Protein AF-A0A0D7KKV6-F1 (afdb_monomer_lite)

pLDDT: mean 93.45, std 10.15, range [39.41, 98.5]

Sequence (80 aa):
MIHQSPICMPIEDIQFADEQFDVVISSLAFHYIESFDMICEKIYQSLEPKGVFLFSVEHPIFTSRNEQDWVYDEQGNILH

Radius of gyration: 18.07 Å; chains: 1; bounding box: 40×22×54 Å

Secondary structure (DSSP, 8-state):
---PPP----GGG----TT-EEEEEEES-GGG-S-HHHHHHHHHHHEEEEEEEEEE---HHHHTSSS-S--B-TTS-B--

Foldseek 3Di:
DDPDDDDDDDLLPDAAAFQQDLEDEEEADCVVPPDVPSSVVRVNRNHHVNRDYYYDHPDCVQVVDPVSDADADPVGDGDD

Structure (mmCIF, N/CA/C/O backbone):
data_AF-A0A0D7KKV6-F1
#
_entry.id   AF-A0A0D7KKV6-F1
#
loop_
_atom_site.group_PDB
_atom_site.id
_atom_site.type_symbol
_atom_site.label_atom_id
_atom_site.label_alt_id
_atom_site.label_comp_id
_atom_site.label_asym_id
_atom_site.label_entity_id
_atom_site.label_seq_id
_atom_site.pdbx_PDB_ins_code
_atom_site.Cartn_x
_atom_site.Cartn_y
_atom_site.Cartn_z
_atom_site.occupancy
_atom_site.B_iso_or_equiv
_atom_site.auth_seq_id
_atom_site.auth_comp_id
_atom_site.auth_asym_id
_atom_site.auth_atom_id
_atom_site.pdbx_PDB_model_num
ATOM 1 N N . MET A 1 1 ? 0.377 6.727 26.914 1.00 39.41 1 MET A N 1
ATOM 2 C CA . MET A 1 1 ? 1.501 6.158 26.140 1.00 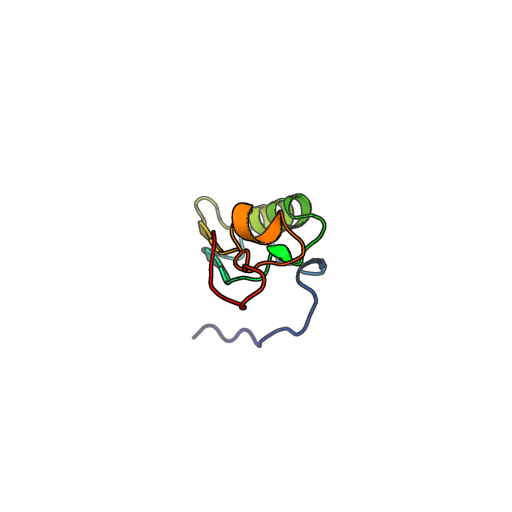39.41 1 MET A CA 1
ATOM 3 C C . MET A 1 1 ? 1.038 4.817 25.616 1.00 39.41 1 MET A C 1
ATOM 5 O O . MET A 1 1 ? 0.757 3.943 26.423 1.00 39.41 1 MET A O 1
ATOM 9 N N . ILE A 1 2 ? 0.857 4.690 24.305 1.00 51.91 2 ILE A N 1
ATOM 10 C CA . ILE A 1 2 ? 0.423 3.437 23.683 1.00 51.91 2 ILE A CA 1
ATOM 11 C C . ILE A 1 2 ? 1.679 2.568 23.554 1.00 51.91 2 ILE A C 1
ATOM 13 O O . ILE A 1 2 ? 2.500 2.793 22.672 1.00 51.91 2 ILE A O 1
ATOM 17 N N . HIS A 1 3 ? 1.889 1.644 24.490 1.00 51.88 3 HIS A N 1
ATOM 18 C CA . HIS A 1 3 ? 2.933 0.625 24.378 1.00 51.88 3 HIS A CA 1
ATOM 19 C C . HIS A 1 3 ? 2.343 -0.597 23.677 1.00 51.88 3 HIS A C 1
ATOM 21 O O . HIS A 1 3 ? 1.958 -1.565 24.325 1.00 51.88 3 HIS A O 1
ATOM 27 N N . GLN A 1 4 ? 2.258 -0.545 22.350 1.00 67.62 4 GLN A N 1
ATOM 28 C CA . GLN A 1 4 ? 2.232 -1.775 21.566 1.00 67.62 4 GLN A CA 1
ATOM 29 C C . GLN A 1 4 ? 3.643 -2.024 21.042 1.00 67.62 4 GLN A C 1
ATOM 31 O O . GLN A 1 4 ? 4.264 -1.141 20.449 1.00 67.62 4 GLN A O 1
ATOM 36 N N . SER A 1 5 ? 4.180 -3.203 21.345 1.00 83.88 5 SER A N 1
ATOM 37 C CA . SER A 1 5 ? 5.465 -3.643 20.808 1.00 83.88 5 SER A CA 1
ATOM 38 C C . SER A 1 5 ? 5.349 -3.829 19.293 1.00 83.88 5 SER A C 1
ATOM 40 O O . SER A 1 5 ? 4.299 -4.278 18.829 1.00 83.88 5 SER A O 1
ATOM 42 N N . PRO A 1 6 ? 6.403 -3.523 18.516 1.00 87.56 6 PRO A N 1
ATOM 43 C CA . PRO A 1 6 ? 6.403 -3.820 17.091 1.00 87.56 6 PRO A CA 1
ATOM 44 C C . PRO A 1 6 ? 6.241 -5.327 16.881 1.00 87.56 6 PRO A C 1
ATOM 46 O O . PRO A 1 6 ? 6.833 -6.132 17.605 1.00 87.56 6 PRO A O 1
ATOM 49 N N . ILE A 1 7 ? 5.440 -5.697 15.888 1.00 92.62 7 ILE A N 1
ATOM 50 C CA . ILE A 1 7 ? 5.201 -7.090 15.523 1.00 92.62 7 ILE A CA 1
ATOM 51 C C . ILE A 1 7 ? 5.988 -7.393 14.248 1.00 92.62 7 ILE A C 1
ATOM 53 O O . ILE A 1 7 ? 6.031 -6.576 13.333 1.00 92.62 7 ILE A O 1
ATOM 57 N N . CYS A 1 8 ? 6.630 -8.559 14.197 1.00 95.50 8 CYS A N 1
ATOM 58 C CA . CYS A 1 8 ? 7.322 -9.049 13.010 1.00 95.50 8 CYS A CA 1
ATOM 59 C C . CYS A 1 8 ? 6.462 -10.143 12.373 1.00 95.50 8 CYS A C 1
ATOM 61 O O . CYS A 1 8 ? 6.486 -11.287 12.827 1.00 95.50 8 CYS A O 1
ATOM 63 N N . MET A 1 9 ? 5.661 -9.773 11.376 1.00 95.50 9 MET A N 1
ATOM 64 C CA . MET A 1 9 ? 4.824 -10.698 10.610 1.00 95.50 9 MET A CA 1
ATOM 65 C C . MET A 1 9 ? 4.588 -10.169 9.186 1.00 95.50 9 MET A C 1
ATOM 67 O O . MET A 1 9 ? 4.690 -8.955 8.981 1.00 95.50 9 MET A O 1
ATOM 71 N N . PRO A 1 10 ? 4.260 -11.044 8.220 1.00 96.69 10 PRO A N 1
ATOM 72 C CA . PRO A 1 10 ? 3.729 -10.630 6.924 1.00 96.69 10 PRO A CA 1
ATOM 73 C C . PRO A 1 10 ? 2.444 -9.810 7.081 1.00 96.69 10 PRO A C 1
ATOM 75 O O . PRO A 1 10 ? 1.668 -10.022 8.015 1.00 96.69 10 PRO A O 1
ATOM 78 N N . ILE A 1 11 ? 2.197 -8.884 6.154 1.00 96.69 11 ILE A N 1
ATOM 79 C CA . ILE A 1 11 ? 0.980 -8.055 6.167 1.00 96.69 11 ILE A CA 1
ATOM 80 C C . ILE A 1 11 ? -0.251 -8.934 5.901 1.00 96.69 11 ILE A C 1
ATOM 82 O O . ILE A 1 11 ? -1.320 -8.715 6.461 1.00 96.69 11 ILE A O 1
ATOM 86 N N . GLU A 1 12 ? -0.086 -9.968 5.088 1.00 96.94 12 GLU A N 1
ATOM 87 C 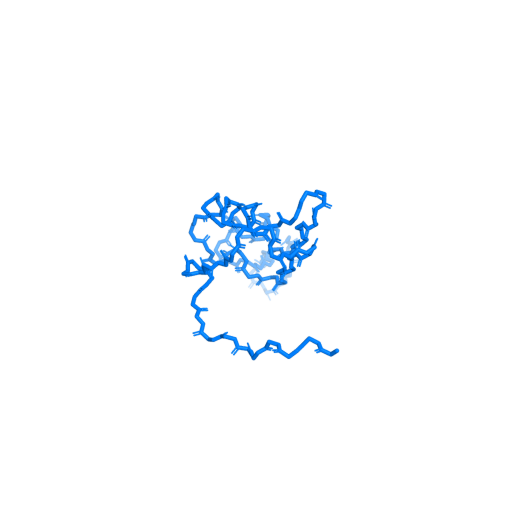CA . GLU A 1 12 ? -1.095 -10.959 4.732 1.00 96.94 12 GLU A CA 1
ATOM 88 C C . GLU A 1 12 ? -1.581 -11.760 5.937 1.00 96.94 12 GLU A C 1
ATOM 90 O O . GLU A 1 12 ? -2.716 -12.231 5.931 1.00 96.94 12 GLU A O 1
ATOM 95 N N . ASP A 1 13 ? -0.773 -11.851 6.993 1.00 96.62 13 ASP A N 1
ATOM 96 C CA . ASP A 1 13 ? -1.064 -12.631 8.194 1.00 96.62 13 ASP A CA 1
ATOM 97 C C . ASP A 1 13 ? -1.643 -11.784 9.333 1.00 96.62 13 ASP A C 1
ATOM 99 O O . ASP A 1 13 ? -1.970 -12.327 10.391 1.00 96.62 13 ASP A O 1
ATOM 103 N N . ILE A 1 14 ? -1.825 -10.470 9.133 1.00 94.81 14 ILE A N 1
ATOM 104 C CA . ILE A 1 14 ? -2.376 -9.610 10.182 1.00 94.81 14 ILE A CA 1
ATOM 105 C C . ILE A 1 14 ? -3.756 -10.099 10.616 1.00 94.81 14 ILE A C 1
ATOM 107 O O . ILE A 1 14 ? -4.616 -10.456 9.798 1.00 94.81 14 ILE A O 1
ATOM 111 N N . GLN A 1 15 ? -3.943 -10.092 11.931 1.00 94.06 15 GLN A N 1
ATOM 112 C CA . GLN A 1 15 ? -5.199 -10.351 12.613 1.00 94.06 15 GLN A CA 1
ATOM 113 C C . GLN A 1 15 ? -5.256 -9.428 13.825 1.00 94.06 15 GLN A C 1
ATOM 115 O O . GLN A 1 15 ? -4.459 -9.546 14.757 1.00 94.06 15 GLN A O 1
ATOM 120 N N . PHE A 1 16 ? -6.183 -8.484 13.773 1.00 95.00 16 PHE A N 1
ATOM 121 C CA . PHE A 1 16 ? -6.421 -7.490 14.809 1.00 95.00 16 PHE A CA 1
ATOM 122 C C . PHE A 1 16 ? -7.840 -7.655 15.343 1.00 95.00 16 PHE A C 1
ATOM 124 O O . PHE A 1 16 ? -8.660 -8.323 14.715 1.00 95.00 16 PHE A O 1
ATOM 131 N N . ALA A 1 17 ? -8.111 -7.097 16.520 1.00 96.50 17 ALA A N 1
ATOM 132 C CA . ALA A 1 17 ? -9.476 -7.085 17.027 1.00 96.50 17 ALA A CA 1
ATOM 133 C C . ALA A 1 17 ? -10.339 -6.142 16.175 1.00 96.50 17 ALA A C 1
ATOM 135 O O . ALA A 1 17 ? -9.821 -5.181 15.598 1.00 96.50 17 ALA A O 1
ATOM 136 N N . ASP A 1 18 ? -11.640 -6.414 16.122 1.00 97.88 18 ASP A N 1
ATOM 137 C CA . ASP A 1 18 ? -12.595 -5.517 15.477 1.00 97.88 18 ASP A CA 1
ATOM 138 C C . ASP A 1 18 ? -12.565 -4.142 16.153 1.00 97.88 18 ASP A C 1
ATOM 140 O O . ASP A 1 18 ? -12.412 -4.059 17.377 1.00 97.88 18 ASP A O 1
ATOM 144 N N . GLU A 1 19 ? -12.720 -3.078 15.360 1.00 97.94 19 GLU A N 1
ATOM 145 C CA . GLU A 1 19 ? -12.814 -1.696 15.858 1.00 97.94 19 GLU A CA 1
ATOM 146 C C . GLU A 1 19 ? -11.647 -1.314 16.801 1.00 97.94 19 GLU A C 1
ATOM 148 O O . 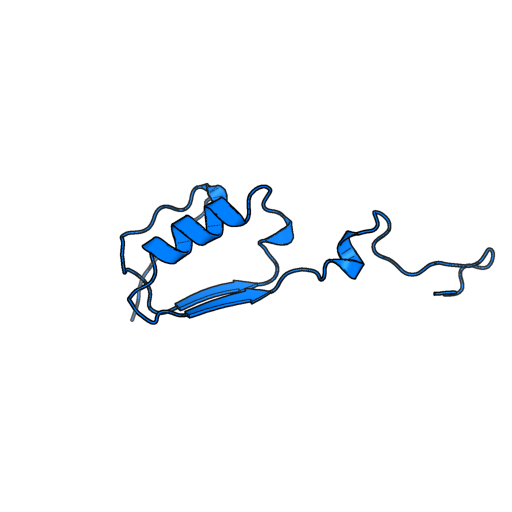GLU A 1 19 ? -11.824 -0.656 17.821 1.00 97.94 19 GLU A O 1
ATOM 153 N N . GLN A 1 20 ? -10.429 -1.775 16.495 1.00 96.62 20 GLN A N 1
ATOM 154 C CA . GLN A 1 20 ? -9.243 -1.570 17.330 1.00 96.62 20 GLN A CA 1
ATOM 155 C C . GLN A 1 20 ? -8.517 -0.245 17.051 1.00 96.62 20 GLN A C 1
ATOM 157 O O . GLN A 1 20 ? -7.786 0.248 17.918 1.00 96.62 20 GLN A O 1
ATOM 162 N N . PHE A 1 21 ? -8.642 0.295 15.838 1.00 97.25 21 PHE A N 1
ATOM 163 C CA . PHE A 1 21 ? -7.854 1.439 15.390 1.00 97.25 21 PHE A CA 1
ATOM 164 C C . PHE A 1 21 ? -8.724 2.572 14.849 1.00 97.25 21 PHE A C 1
ATOM 166 O O . PHE A 1 21 ? -9.594 2.363 14.007 1.00 97.25 21 PHE A O 1
ATOM 173 N N . ASP A 1 22 ? -8.393 3.805 15.229 1.00 98.38 22 ASP A N 1
ATOM 174 C CA . ASP A 1 22 ? -8.914 5.007 14.570 1.00 98.38 22 ASP A CA 1
ATOM 175 C C . ASP A 1 22 ? -8.296 5.212 13.177 1.00 98.38 22 ASP A C 1
ATOM 177 O O . ASP A 1 22 ? -8.917 5.778 12.276 1.00 98.38 22 ASP A O 1
ATOM 181 N N . VAL A 1 23 ? -7.028 4.816 13.010 1.00 98.19 23 VAL A N 1
ATOM 182 C CA . VAL A 1 23 ? -6.243 5.062 11.795 1.00 98.19 23 VAL A CA 1
ATOM 183 C C . VAL A 1 23 ? -5.316 3.887 11.501 1.00 98.19 23 VAL A C 1
ATOM 185 O O . VAL A 1 23 ? -4.548 3.463 12.363 1.00 98.19 23 VAL A O 1
ATOM 188 N N . VAL A 1 24 ? -5.316 3.435 10.247 1.00 98.12 24 VAL A N 1
ATOM 189 C CA . VAL A 1 24 ? -4.331 2.493 9.700 1.00 98.12 24 VAL A CA 1
ATOM 190 C C . VAL A 1 24 ? -3.527 3.197 8.608 1.00 98.12 24 VAL A C 1
ATOM 192 O O . VAL A 1 24 ? -4.099 3.783 7.686 1.00 98.12 24 VAL A O 1
ATOM 195 N N . ILE A 1 25 ? -2.194 3.147 8.716 1.00 98.19 25 ILE A N 1
ATOM 196 C CA . ILE A 1 25 ? -1.262 3.789 7.780 1.00 98.19 25 ILE A CA 1
ATOM 197 C C . ILE A 1 25 ? -0.323 2.749 7.174 1.00 98.19 25 ILE A C 1
ATOM 199 O O . ILE A 1 25 ? 0.275 1.958 7.899 1.00 98.19 25 ILE A O 1
ATOM 203 N N . SER A 1 26 ? -0.145 2.795 5.854 1.00 97.94 26 SER A N 1
ATOM 204 C CA . SER A 1 26 ? 0.846 1.985 5.136 1.00 97.94 26 SER A CA 1
ATOM 205 C C . SER A 1 26 ? 1.606 2.835 4.121 1.00 97.94 26 SER A C 1
ATOM 207 O O . SER A 1 26 ? 1.003 3.502 3.284 1.00 97.94 26 SER A O 1
ATOM 209 N N . SER A 1 27 ? 2.936 2.832 4.191 1.00 98.00 27 SER A N 1
ATOM 210 C CA . SER A 1 27 ? 3.780 3.607 3.279 1.00 98.00 27 SER A CA 1
ATOM 211 C C . SER A 1 27 ? 4.527 2.678 2.337 1.00 98.00 27 SER A C 1
ATOM 213 O O . SER A 1 27 ? 5.421 1.965 2.783 1.00 98.00 27 SER A O 1
ATOM 215 N N . LEU A 1 28 ? 4.193 2.732 1.044 1.00 97.31 28 LEU A N 1
ATOM 216 C CA . LEU A 1 28 ? 4.882 2.015 -0.034 1.00 97.31 28 LEU A CA 1
ATOM 217 C C . LEU A 1 28 ? 5.072 0.509 0.240 1.00 97.31 28 LEU A C 1
ATOM 219 O O . LEU A 1 28 ? 6.148 -0.027 0.002 1.00 97.31 28 LEU A O 1
ATOM 223 N N . ALA A 1 29 ? 4.026 -0.173 0.717 1.00 97.62 29 ALA A N 1
ATOM 224 C CA . ALA A 1 29 ? 4.093 -1.611 1.008 1.00 97.62 29 ALA A CA 1
ATOM 225 C C . ALA A 1 29 ? 3.096 -2.463 0.204 1.00 97.62 29 ALA A C 1
ATOM 227 O O . ALA A 1 29 ? 3.418 -3.574 -0.202 1.00 97.62 29 ALA A O 1
ATOM 228 N N . PHE A 1 30 ? 1.883 -1.969 -0.068 1.00 97.25 30 PHE A N 1
ATOM 229 C CA . PHE A 1 30 ? 0.828 -2.831 -0.624 1.00 97.25 30 PHE A CA 1
ATOM 230 C C . PHE A 1 30 ? 1.035 -3.275 -2.074 1.00 97.25 30 PHE A C 1
ATOM 232 O O . PHE A 1 30 ? 0.432 -4.257 -2.479 1.00 97.25 30 PHE A O 1
ATOM 239 N N . HIS A 1 31 ? 1.898 -2.612 -2.846 1.00 95.19 31 HIS A N 1
ATOM 240 C CA . HIS A 1 31 ? 2.217 -3.047 -4.213 1.00 95.19 31 HIS A CA 1
ATOM 241 C C . HIS A 1 31 ? 3.044 -4.346 -4.262 1.00 95.19 31 HIS A C 1
ATOM 243 O O . HIS A 1 31 ? 3.237 -4.892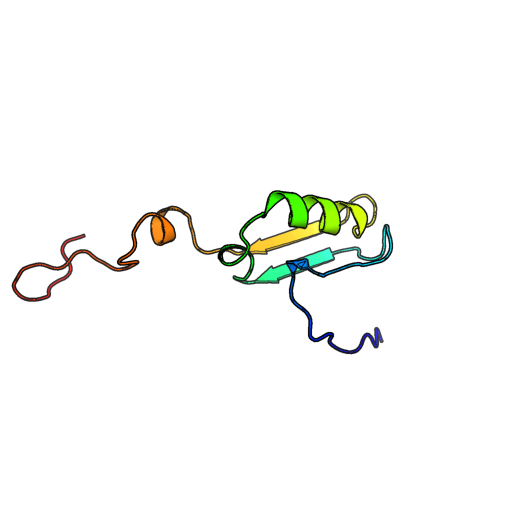 -5.342 1.00 95.19 31 HIS A O 1
ATOM 249 N N . TYR A 1 32 ? 3.494 -4.859 -3.112 1.00 95.56 32 TYR A N 1
ATOM 250 C CA . TYR A 1 32 ? 4.077 -6.198 -2.985 1.00 95.56 32 TYR A CA 1
ATOM 251 C C . TYR A 1 32 ? 3.046 -7.284 -2.647 1.00 95.56 32 TYR A C 1
ATOM 253 O O . TYR A 1 32 ? 3.372 -8.465 -2.722 1.00 95.56 32 TYR A O 1
ATOM 261 N N . ILE A 1 33 ? 1.826 -6.903 -2.255 1.00 96.62 33 ILE A N 1
ATOM 262 C CA . ILE A 1 33 ? 0.789 -7.838 -1.818 1.00 96.62 33 ILE A CA 1
ATOM 263 C C . ILE A 1 33 ? 0.001 -8.325 -3.029 1.00 96.62 33 ILE A C 1
ATOM 265 O O . ILE A 1 33 ? -0.488 -7.525 -3.824 1.00 96.62 33 ILE A O 1
ATOM 269 N N . GLU A 1 34 ? -0.167 -9.640 -3.134 1.00 96.12 34 GLU A N 1
ATOM 270 C CA . GLU A 1 34 ? -0.893 -10.262 -4.245 1.00 96.12 34 GLU A CA 1
ATOM 271 C C . GLU A 1 34 ? -2.391 -9.903 -4.243 1.00 96.12 34 GLU A C 1
ATOM 273 O O . GLU A 1 34 ? -2.952 -9.542 -5.275 1.00 96.12 34 GLU A O 1
ATOM 278 N N . SER A 1 35 ? -3.039 -9.963 -3.075 1.00 96.94 35 SER A N 1
ATOM 279 C CA . SER A 1 35 ? -4.480 -9.735 -2.899 1.00 96.94 35 SER A CA 1
ATOM 280 C C . SER A 1 35 ? -4.725 -8.501 -2.029 1.00 96.94 35 SER A C 1
ATOM 282 O O . SER A 1 35 ? -4.764 -8.561 -0.800 1.00 96.94 35 SER A O 1
ATOM 284 N N . PHE A 1 36 ? -4.859 -7.344 -2.679 1.00 96.62 36 PHE A N 1
ATOM 285 C CA . PHE A 1 36 ? -5.142 -6.078 -1.996 1.00 96.62 36 PHE A CA 1
ATOM 286 C C . PHE A 1 36 ? -6.557 -6.033 -1.394 1.00 96.62 36 PHE A C 1
ATOM 288 O O . PHE A 1 36 ? -6.758 -5.449 -0.332 1.00 96.62 36 PHE A O 1
ATOM 295 N N . ASP A 1 37 ? -7.524 -6.693 -2.032 1.00 97.81 37 ASP A N 1
ATOM 296 C CA . ASP A 1 37 ? -8.903 -6.836 -1.557 1.00 97.81 37 ASP A CA 1
ATOM 297 C C . ASP A 1 37 ? -8.980 -7.526 -0.188 1.00 97.81 37 ASP A C 1
ATOM 299 O O . ASP A 1 37 ? -9.614 -6.995 0.725 1.00 97.81 37 ASP A O 1
ATOM 303 N N . MET A 1 38 ? -8.249 -8.629 0.000 1.00 97.44 38 MET A N 1
ATOM 304 C CA . MET A 1 38 ? -8.173 -9.333 1.286 1.00 97.44 38 MET A CA 1
ATOM 305 C C . MET A 1 38 ? -7.600 -8.443 2.399 1.00 97.44 38 MET A C 1
ATOM 307 O O . MET A 1 38 ? -8.083 -8.464 3.533 1.00 97.44 38 MET A O 1
ATOM 311 N N . ILE A 1 39 ? -6.612 -7.600 2.080 1.00 97.81 39 ILE A N 1
ATOM 312 C CA . ILE A 1 39 ? -6.070 -6.626 3.036 1.00 97.81 39 ILE A CA 1
ATOM 313 C C . ILE A 1 39 ? -7.092 -5.533 3.362 1.00 97.81 39 ILE A C 1
ATOM 315 O O . ILE A 1 39 ? -7.241 -5.172 4.531 1.00 97.81 39 ILE A O 1
ATOM 319 N N . CYS A 1 40 ? -7.822 -5.022 2.366 1.00 97.81 40 CYS A N 1
ATOM 320 C CA . CYS A 1 40 ? -8.879 -4.038 2.591 1.00 97.81 40 CYS A CA 1
ATOM 321 C C . CYS A 1 40 ? -9.963 -4.562 3.537 1.00 97.81 40 CYS A C 1
ATOM 323 O O . CYS A 1 40 ? -10.388 -3.820 4.420 1.00 97.81 40 CYS A O 1
ATOM 325 N N . GLU A 1 41 ? -10.382 -5.820 3.395 1.00 97.81 41 GLU A N 1
ATOM 326 C CA . GLU A 1 41 ? -11.378 -6.436 4.279 1.00 97.81 41 GLU A CA 1
ATOM 327 C C . GLU A 1 41 ? -10.885 -6.524 5.728 1.00 97.81 41 GLU A C 1
ATOM 329 O O . GLU A 1 41 ? -11.589 -6.106 6.649 1.00 97.81 41 GLU A O 1
ATOM 334 N N . LYS A 1 42 ? -9.648 -6.994 5.934 1.00 97.75 42 LYS A N 1
ATOM 335 C CA . LYS A 1 42 ? -9.032 -7.086 7.268 1.00 97.75 42 LYS A CA 1
ATOM 336 C C . LYS A 1 42 ? -8.882 -5.724 7.941 1.00 97.75 42 LYS A C 1
ATOM 338 O O . LYS A 1 42 ? -9.150 -5.589 9.131 1.00 97.75 42 LYS A O 1
ATOM 343 N N . ILE A 1 43 ? -8.451 -4.714 7.184 1.00 97.94 43 ILE A N 1
ATOM 344 C CA . ILE A 1 43 ? -8.297 -3.344 7.690 1.00 97.94 43 ILE A CA 1
ATOM 345 C C . ILE A 1 43 ? -9.659 -2.717 7.982 1.00 97.94 43 ILE A C 1
ATOM 347 O O . ILE A 1 43 ? -9.809 -2.026 8.981 1.00 97.94 43 ILE A O 1
ATOM 351 N N . TYR A 1 44 ? -10.662 -2.966 7.140 1.00 98.00 44 TYR A N 1
ATOM 352 C CA . TYR A 1 44 ? -12.013 -2.469 7.376 1.00 98.00 44 TYR A CA 1
ATOM 353 C C . TYR A 1 44 ? -12.594 -3.000 8.692 1.00 98.00 44 TYR A C 1
ATOM 355 O O . TYR A 1 44 ? -13.194 -2.229 9.432 1.00 98.00 44 TYR A O 1
ATOM 363 N N . GLN A 1 45 ? -12.380 -4.281 9.006 1.00 98.06 45 GLN A N 1
ATOM 364 C CA . GLN A 1 45 ? -12.824 -4.882 10.271 1.00 98.06 45 GLN A CA 1
ATOM 365 C C . GLN A 1 45 ? -12.098 -4.293 11.486 1.00 98.06 45 GLN A C 1
ATOM 367 O O . GLN A 1 45 ? -12.719 -4.041 12.515 1.00 98.06 45 GLN A O 1
ATOM 372 N N . SER A 1 46 ? -10.792 -4.034 11.367 1.00 97.94 46 SER A N 1
ATOM 373 C CA . SER A 1 46 ? -9.996 -3.508 12.480 1.00 97.94 46 SER A CA 1
ATOM 374 C C . SER A 1 46 ? -10.170 -2.007 12.727 1.00 97.94 46 SER A C 1
ATOM 376 O O . SER A 1 46 ? -9.700 -1.506 13.750 1.00 97.94 46 SER A O 1
ATOM 378 N N . LEU A 1 47 ? -10.826 -1.279 11.819 1.00 98.44 47 LEU A N 1
ATOM 379 C CA . LEU A 1 47 ? -11.098 0.148 11.966 1.00 98.44 47 LEU A CA 1
ATOM 380 C C . LEU A 1 47 ? -12.383 0.401 12.756 1.00 98.44 47 LEU A C 1
ATOM 382 O O . LEU A 1 47 ? -13.419 -0.212 12.508 1.00 98.44 47 LEU A O 1
ATOM 386 N N . GLU A 1 48 ? -12.337 1.375 13.663 1.00 98.31 48 GLU A N 1
ATOM 387 C CA . GLU A 1 48 ? -13.544 1.922 14.287 1.00 98.31 48 GLU A CA 1
ATOM 388 C C . GLU A 1 48 ? -14.466 2.585 13.237 1.00 98.31 48 GLU A C 1
ATOM 390 O O . GLU A 1 48 ? -14.005 3.031 12.175 1.00 98.31 48 GLU A O 1
ATOM 395 N N . PRO A 1 49 ? -15.778 2.743 13.508 1.00 97.69 49 PRO A N 1
ATOM 396 C CA . PRO A 1 49 ? -16.660 3.516 12.643 1.00 97.69 49 PRO A CA 1
ATOM 397 C C . PRO A 1 49 ? -16.125 4.936 12.401 1.00 97.69 49 PRO A C 1
ATOM 399 O O . PRO A 1 49 ? -15.938 5.710 13.336 1.00 97.69 49 PRO A O 1
ATOM 402 N N . LYS A 1 50 ? -15.976 5.317 11.123 1.00 97.19 50 LYS A N 1
ATOM 403 C CA . LYS A 1 50 ? -15.338 6.574 10.655 1.00 97.19 50 LYS A CA 1
ATOM 404 C C . LYS A 1 50 ? -13.810 6.617 10.801 1.00 97.19 50 LYS A C 1
ATOM 406 O O . LYS A 1 50 ? -13.229 7.689 10.614 1.00 97.19 50 LYS A O 1
ATOM 411 N N . GLY A 1 51 ? -13.177 5.483 11.080 1.00 98.12 51 GLY A N 1
ATOM 412 C CA . GLY A 1 51 ? -11.732 5.340 11.033 1.00 98.12 51 GLY A CA 1
ATOM 413 C C . GLY A 1 51 ? -11.162 5.618 9.639 1.00 98.12 51 GLY A C 1
ATOM 414 O O . GLY A 1 51 ? -11.865 5.579 8.623 1.00 98.12 51 GLY A O 1
ATOM 415 N N . VAL A 1 52 ? -9.872 5.938 9.594 1.00 98.50 52 VAL A N 1
ATOM 416 C CA . VAL A 1 52 ? -9.178 6.353 8.372 1.00 98.50 52 VAL A CA 1
ATOM 417 C C . VAL A 1 52 ? -8.186 5.287 7.939 1.00 98.50 52 VAL A C 1
ATOM 419 O O . VAL A 1 52 ? -7.258 4.943 8.665 1.00 98.50 52 VAL A O 1
ATOM 422 N N . PHE A 1 53 ? -8.327 4.836 6.697 1.00 98.38 53 PHE A N 1
ATOM 423 C CA . PHE A 1 53 ? -7.301 4.058 6.021 1.00 98.38 53 PHE A CA 1
ATOM 424 C C . PHE A 1 53 ? -6.530 4.957 5.049 1.00 98.38 53 PHE A C 1
ATOM 426 O O . PHE A 1 53 ? -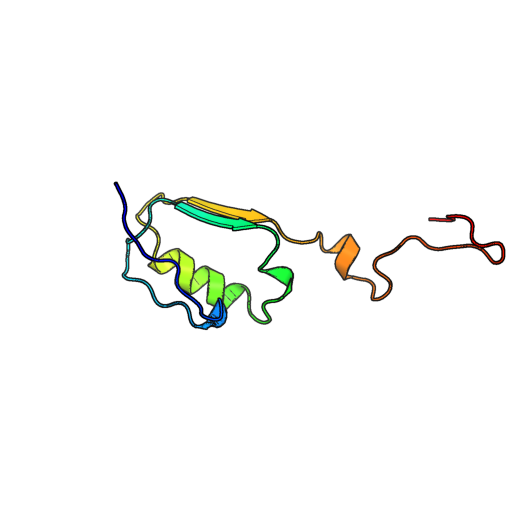7.094 5.434 4.063 1.00 98.38 53 PHE A O 1
ATOM 433 N N . LEU A 1 54 ? -5.249 5.207 5.331 1.00 98.50 54 LEU A N 1
ATOM 434 C CA . LEU A 1 54 ? -4.375 6.042 4.505 1.00 98.50 54 LEU A CA 1
ATOM 435 C C . LEU A 1 54 ? -3.168 5.235 4.035 1.00 98.50 54 LEU A C 1
ATOM 437 O O . LEU A 1 54 ? -2.415 4.701 4.847 1.00 98.50 54 LEU A O 1
ATOM 441 N N . PHE A 1 55 ? -2.935 5.184 2.727 1.00 98.38 55 PHE A N 1
ATOM 442 C CA . PHE A 1 55 ? -1.787 4.459 2.202 1.00 98.38 55 PHE A CA 1
ATOM 443 C C . PHE A 1 55 ? -1.178 5.094 0.957 1.00 98.38 55 PHE A C 1
ATOM 445 O O . PHE A 1 55 ? -1.828 5.850 0.236 1.00 98.38 55 PHE A O 1
ATOM 452 N N . SER A 1 56 ? 0.083 4.753 0.708 1.00 98.44 56 SER A N 1
ATOM 453 C CA . SER A 1 56 ? 0.789 5.038 -0.539 1.00 98.44 56 SER A CA 1
ATOM 454 C C . SER A 1 56 ? 1.284 3.745 -1.185 1.00 98.44 56 SER A C 1
ATOM 456 O O . SER A 1 56 ? 1.650 2.782 -0.508 1.00 98.44 56 SER A O 1
ATOM 458 N N . VAL A 1 57 ? 1.301 3.731 -2.515 1.00 98.12 57 VAL A N 1
ATOM 459 C CA . VAL A 1 57 ? 1.831 2.645 -3.347 1.00 98.12 57 VAL A CA 1
ATOM 460 C C . VAL A 1 57 ? 2.590 3.237 -4.525 1.00 98.12 57 VAL A C 1
ATOM 462 O O . VAL A 1 57 ? 2.411 4.413 -4.849 1.00 98.12 57 VAL A O 1
ATOM 465 N N . GLU A 1 58 ? 3.411 2.425 -5.183 1.00 97.12 58 GLU A N 1
ATOM 466 C CA . GLU A 1 58 ? 3.906 2.784 -6.504 1.00 97.12 58 GLU A CA 1
ATOM 467 C C . GLU A 1 58 ? 2.735 2.965 -7.474 1.00 97.12 58 GLU A C 1
ATOM 469 O O . GLU A 1 58 ? 1.751 2.221 -7.458 1.00 97.12 58 GLU A O 1
ATOM 474 N N . HIS A 1 59 ? 2.820 4.005 -8.301 1.00 96.00 59 HIS A N 1
ATOM 475 C CA . HIS A 1 59 ? 1.753 4.331 -9.234 1.00 96.00 59 HIS A CA 1
ATOM 476 C C . HIS A 1 59 ? 1.661 3.247 -10.326 1.00 96.00 59 HIS A C 1
ATOM 478 O O . HIS A 1 59 ? 2.702 2.873 -10.863 1.00 96.00 59 HIS A O 1
ATOM 484 N N . PRO A 1 60 ? 0.461 2.807 -10.759 1.00 95.19 60 PRO A N 1
ATOM 485 C CA . PRO A 1 60 ? 0.322 1.760 -11.780 1.00 95.19 60 PRO A CA 1
ATOM 486 C C . PRO A 1 60 ? 1.057 2.036 -13.098 1.00 95.19 60 PRO A C 1
ATOM 488 O O . PRO A 1 60 ? 1.480 1.110 -13.776 1.00 95.19 60 PRO A O 1
ATOM 491 N N . ILE A 1 61 ? 1.251 3.308 -13.466 1.00 95.06 61 ILE A N 1
ATOM 492 C CA . ILE A 1 61 ? 2.093 3.679 -14.622 1.00 95.06 61 ILE A CA 1
ATOM 493 C C . ILE A 1 61 ? 3.523 3.153 -14.450 1.00 95.06 61 ILE A C 1
ATOM 495 O O . ILE A 1 61 ? 4.075 2.594 -15.392 1.00 95.06 61 ILE A O 1
ATOM 499 N N . PHE A 1 62 ? 4.095 3.301 -13.256 1.00 92.94 62 PHE A N 1
ATOM 500 C CA . PHE A 1 62 ? 5.453 2.867 -12.951 1.00 92.94 62 PHE A CA 1
ATOM 501 C C . PHE A 1 62 ? 5.567 1.339 -12.979 1.00 92.94 62 PHE A C 1
ATOM 503 O O . PHE A 1 62 ? 6.455 0.803 -13.630 1.00 92.94 62 PHE A O 1
ATOM 510 N N . THR A 1 63 ? 4.610 0.634 -12.371 1.00 93.56 63 THR A N 1
ATOM 511 C CA . THR A 1 63 ? 4.642 -0.834 -12.246 1.00 93.56 63 THR A CA 1
ATOM 512 C C . THR A 1 63 ? 4.111 -1.588 -13.465 1.00 93.56 63 THR A C 1
ATOM 514 O O . THR A 1 63 ? 4.300 -2.797 -13.566 1.00 93.56 63 THR A O 1
ATOM 517 N N . SER A 1 64 ? 3.473 -0.903 -14.420 1.00 93.62 64 SER A N 1
ATOM 518 C CA . SER A 1 64 ? 2.961 -1.523 -15.654 1.00 93.62 64 SER A CA 1
ATOM 519 C C . SER A 1 64 ? 4.050 -2.081 -16.575 1.00 93.62 64 SER A C 1
ATOM 521 O O . SER A 1 64 ? 3.753 -2.875 -17.470 1.00 93.62 64 SER A O 1
ATOM 523 N N . ARG A 1 65 ? 5.302 -1.658 -16.374 1.00 91.69 65 ARG A N 1
ATOM 524 C CA . ARG A 1 65 ? 6.469 -2.065 -17.156 1.00 91.69 65 ARG A CA 1
ATOM 525 C C . ARG A 1 65 ? 7.497 -2.726 -16.253 1.00 91.69 65 ARG A C 1
ATOM 527 O O . ARG A 1 65 ? 7.743 -2.256 -15.149 1.00 91.69 65 ARG A O 1
ATOM 534 N N . ASN A 1 66 ? 8.157 -3.761 -16.763 1.00 88.06 66 ASN A N 1
ATOM 535 C CA . ASN A 1 66 ? 9.209 -4.449 -16.016 1.00 88.06 66 ASN A CA 1
ATOM 536 C C . ASN A 1 66 ? 10.462 -3.588 -15.834 1.00 88.06 66 ASN A C 1
ATOM 538 O O . ASN A 1 66 ? 11.188 -3.789 -14.869 1.00 88.06 66 ASN A O 1
ATOM 542 N N . GLU A 1 67 ? 10.734 -2.658 -16.757 1.00 91.62 67 GLU A N 1
ATOM 543 C CA . GLU A 1 67 ? 11.942 -1.830 -16.682 1.00 91.62 67 GLU A CA 1
ATOM 544 C C . GLU A 1 67 ? 11.876 -0.814 -15.540 1.00 91.62 67 GLU A C 1
ATOM 546 O O . GLU A 1 67 ? 12.913 -0.502 -14.968 1.00 91.62 67 GLU A O 1
ATOM 551 N N . GLN A 1 68 ? 10.670 -0.316 -15.224 1.00 90.88 68 GLN A N 1
ATOM 552 C CA . GLN A 1 68 ? 10.429 0.705 -14.193 1.00 90.88 68 GLN A CA 1
ATOM 553 C C . GLN A 1 68 ? 11.395 1.902 -14.276 1.00 90.88 68 GLN A C 1
ATOM 555 O O . GLN A 1 68 ? 11.814 2.475 -13.274 1.00 90.88 68 GLN A O 1
ATOM 560 N N . ASP A 1 69 ? 11.764 2.273 -15.498 1.00 92.62 69 ASP A N 1
ATOM 561 C CA . ASP A 1 69 ? 12.754 3.301 -15.785 1.00 92.62 69 ASP A CA 1
ATOM 562 C C . ASP A 1 69 ? 12.383 4.017 -17.090 1.00 92.62 69 ASP A C 1
ATOM 564 O O . ASP A 1 69 ? 11.461 3.618 -17.821 1.00 92.62 69 ASP A O 1
ATOM 568 N N . TRP A 1 70 ? 13.111 5.087 -17.377 1.00 92.38 70 TRP A N 1
ATOM 569 C CA . TRP A 1 70 ? 13.059 5.799 -18.641 1.00 92.38 70 TRP A CA 1
ATOM 570 C C . TRP A 1 70 ? 13.403 4.873 -19.817 1.00 92.38 70 TRP A C 1
ATOM 572 O O . TRP A 1 70 ? 14.090 3.857 -19.695 1.00 92.38 70 TRP A O 1
ATOM 582 N N . VAL A 1 71 ? 12.918 5.228 -20.998 1.00 91.00 71 VAL A N 1
ATOM 583 C CA . VAL A 1 71 ? 13.372 4.656 -22.265 1.00 91.00 71 VAL A CA 1
ATOM 584 C C . VAL A 1 71 ? 14.633 5.396 -22.682 1.00 91.00 71 VAL A C 1
ATOM 586 O O . VAL A 1 71 ? 14.629 6.623 -22.739 1.00 91.00 71 VAL A O 1
ATOM 589 N N . TYR A 1 72 ? 15.692 4.661 -23.016 1.00 94.62 72 TYR A N 1
ATOM 590 C CA . TYR A 1 72 ? 16.971 5.236 -23.428 1.00 94.62 72 TYR A CA 1
ATOM 591 C C . TYR A 1 72 ? 17.250 4.999 -24.919 1.00 94.62 72 TYR A C 1
ATOM 593 O O . TYR A 1 72 ? 16.828 3.985 -25.480 1.00 94.62 72 TYR A O 1
ATOM 601 N N . ASP A 1 73 ? 17.956 5.933 -25.561 1.00 94.88 73 ASP A N 1
ATOM 602 C CA . ASP A 1 73 ? 18.473 5.769 -26.926 1.00 94.88 73 ASP A CA 1
ATOM 603 C C . ASP A 1 73 ? 19.746 4.894 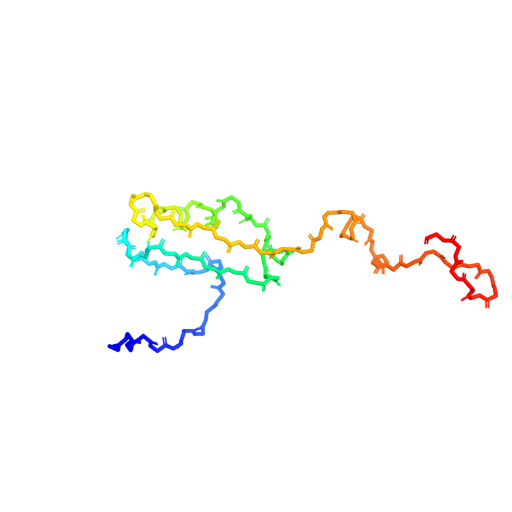-26.975 1.00 94.88 73 ASP A C 1
ATOM 605 O O . ASP A 1 73 ? 20.270 4.448 -25.952 1.00 94.88 73 ASP A O 1
ATOM 609 N N . GLU A 1 74 ? 20.277 4.646 -28.178 1.00 95.31 74 GLU A N 1
ATOM 610 C CA . GLU A 1 74 ? 21.500 3.847 -28.378 1.00 95.31 74 GLU A CA 1
ATOM 611 C C . GLU A 1 74 ? 22.762 4.472 -27.748 1.00 95.31 74 GLU A C 1
ATOM 613 O O . GLU A 1 74 ? 23.772 3.787 -27.579 1.00 95.31 74 GLU A O 1
ATOM 618 N N . GLN A 1 75 ? 22.730 5.765 -27.415 1.00 95.88 75 GLN A N 1
ATOM 619 C CA . GLN A 1 75 ? 23.818 6.484 -26.751 1.00 95.88 75 GLN A CA 1
ATOM 620 C C . GLN A 1 75 ? 23.627 6.563 -25.224 1.00 95.88 75 GLN A C 1
ATOM 622 O O . GLN A 1 75 ? 24.514 7.066 -24.532 1.00 95.88 75 GLN A O 1
ATOM 627 N N . GLY A 1 76 ? 22.513 6.045 -24.694 1.00 93.12 76 GLY A N 1
ATOM 628 C CA . GLY A 1 76 ? 22.178 6.049 -23.272 1.00 93.12 76 GLY A CA 1
ATOM 629 C C . GLY A 1 76 ? 21.500 7.330 -22.773 1.00 93.12 76 GLY A C 1
ATOM 630 O O . GLY A 1 76 ? 21.457 7.545 -21.563 1.00 93.12 76 GLY A O 1
ATOM 631 N N . ASN A 1 77 ? 20.979 8.191 -23.654 1.00 94.88 77 ASN A N 1
ATOM 632 C CA . ASN A 1 77 ? 20.219 9.377 -23.240 1.00 94.88 77 ASN A CA 1
ATOM 633 C C . ASN A 1 77 ? 18.742 9.035 -23.015 1.00 94.88 77 ASN A C 1
ATOM 635 O O . ASN A 1 77 ? 18.186 8.198 -23.723 1.00 94.88 77 ASN A O 1
ATOM 639 N N . ILE A 1 78 ? 18.092 9.730 -22.073 1.00 94.56 78 ILE A N 1
ATOM 640 C CA . ILE A 1 78 ? 16.644 9.618 -21.837 1.00 94.56 78 ILE A CA 1
ATOM 641 C C . ILE A 1 78 ? 15.890 10.090 -23.083 1.00 94.56 78 ILE A C 1
ATOM 643 O O . ILE A 1 78 ? 16.027 11.238 -23.508 1.00 94.56 78 ILE A O 1
ATOM 647 N N . LEU A 1 79 ? 15.064 9.205 -23.627 1.00 90.94 79 LEU A N 1
ATOM 648 C CA . LEU A 1 79 ? 14.152 9.478 -24.725 1.00 90.94 79 LEU A CA 1
ATOM 649 C C . LEU A 1 79 ? 12.759 9.848 -24.193 1.00 90.94 79 LEU A C 1
ATOM 651 O O . LEU A 1 79 ? 12.227 10.897 -24.564 1.00 90.94 79 LEU A O 1
ATOM 655 N N . HIS A 1 80 ? 12.189 9.001 -23.324 1.00 80.38 80 HIS A N 1
ATOM 656 C CA . HIS A 1 80 ? 10.826 9.107 -22.782 1.00 80.38 80 HIS A CA 1
ATOM 657 C C . HIS A 1 80 ? 10.681 8.480 -21.411 1.00 80.38 80 HIS A C 1
ATOM 659 O O . HIS A 1 80 ? 11.403 7.496 -21.141 1.00 80.38 80 HIS A O 1
#